Protein AF-A7SH98-F1 (afdb_monomer_lite)

InterPro domains:
  IPR011049 Serralysin-like metalloprotease, C-terminal [SSF51120] (2-128)

pLDDT: mean 95.2, std 7.75, range [39.91, 98.88]

Secondary structure (DSSP, 8-state):
-PPEEEEEEESSEEEEEEE-SEEEEEEE-SEEEEEEE-SSEEEEEESSEEEEEEE-SSEEEEEESSEEEEEEE-SEEEEEEE-SEEEEEEE-SEEEEEEE-SEEEEEEE-SEEEEEEESSEEEEEEE-SEEEEEEE--

Sequence (138 aa):
EGDSDDIVVEGDSVDIVVVGDSVDIVVVGDSVDILVEGDPVDIVVKGDSVDILVEGDPVDILVEEDSVDIVVEGDSVDIVVEGDSVDIVVEGDSVDIVVEGDSVDIVVEGDSVDIVVEGDSADIVVEGDSVDIVVDGA

Rad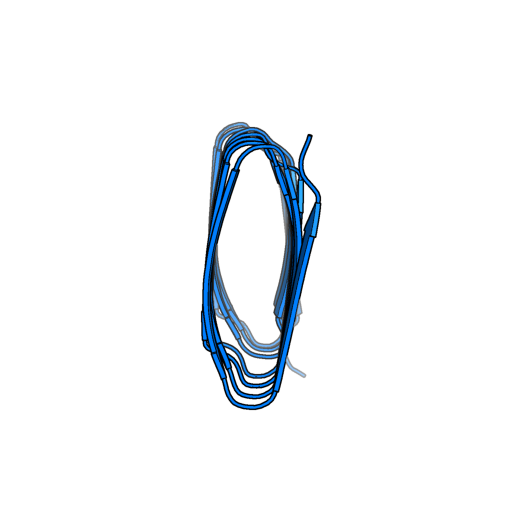ius of gyration: 14.4 Å; chains: 1; bounding box: 31×34×37 Å

Foldseek 3Di:
DWDEAAEEDEEQAEEEEDEGAHYAYEYEHQYYEYHYEYEEYEYEYHHAEYDEEYEYPPYEYEEEYAYEHYEYEYAHYEEEYEYAYEEYEYEYAAYEEEYEYAHEEYEYEYAAYEYEYEYADYDYHYHYNHYHYHYHHD

Structure (mmCIF, N/CA/C/O backbone):
data_AF-A7SH98-F1
#
_entry.id   AF-A7SH98-F1
#
loop_
_atom_site.group_PDB
_atom_site.id
_atom_site.type_symbol
_atom_site.label_atom_id
_atom_site.label_alt_id
_atom_site.label_comp_id
_atom_site.label_asym_id
_atom_site.label_entity_id
_atom_site.label_seq_id
_atom_site.pdbx_PDB_ins_code
_atom_site.Cartn_x
_atom_site.Cartn_y
_atom_site.Cartn_z
_atom_site.occupancy
_atom_site.B_iso_or_equiv
_atom_site.auth_seq_id
_atom_site.auth_comp_id
_atom_site.auth_asym_id
_atom_site.auth_atom_id
_atom_site.pdbx_PDB_model_num
ATOM 1 N N . GLU A 1 1 ? 17.802 -14.306 -15.215 1.00 39.91 1 GLU A N 1
ATOM 2 C CA . GLU A 1 1 ? 18.381 -12.958 -15.135 1.00 39.91 1 GLU A CA 1
ATOM 3 C C . GLU A 1 1 ? 17.203 -12.077 -15.441 1.00 39.91 1 GLU A C 1
ATOM 5 O O . GLU A 1 1 ? 16.894 -11.909 -16.611 1.00 39.91 1 GLU A O 1
ATOM 10 N N . GLY A 1 2 ? 16.410 -11.816 -14.403 1.00 55.53 2 GLY A N 1
ATOM 11 C CA . GLY A 1 2 ? 15.443 -10.733 -14.471 1.00 55.53 2 GLY A CA 1
ATOM 12 C C . GLY A 1 2 ? 16.258 -9.479 -14.222 1.00 55.53 2 GLY A C 1
ATOM 13 O O . GLY A 1 2 ? 17.099 -9.486 -13.316 1.00 55.53 2 GLY A O 1
ATOM 14 N N . ASP A 1 3 ? 16.154 -8.516 -15.125 1.00 69.19 3 ASP A N 1
ATOM 15 C CA . ASP A 1 3 ? 16.772 -7.213 -14.921 1.00 69.19 3 ASP A CA 1
ATOM 16 C C . ASP A 1 3 ? 16.001 -6.529 -13.779 1.00 69.19 3 ASP A C 1
ATOM 18 O O . ASP A 1 3 ? 14.773 -6.603 -13.748 1.00 69.19 3 ASP A O 1
ATOM 22 N N . SER A 1 4 ? 16.723 -5.945 -12.819 1.00 81.00 4 SER A N 1
ATOM 23 C CA . SER A 1 4 ? 16.126 -5.083 -11.802 1.00 81.00 4 SER A CA 1
ATOM 24 C C . SER A 1 4 ? 16.052 -3.657 -12.331 1.00 81.00 4 SER A C 1
ATOM 26 O O . SER A 1 4 ? 17.034 -3.147 -12.888 1.00 81.00 4 SER A O 1
ATOM 28 N N . ASP A 1 5 ? 14.885 -3.036 -12.200 1.00 89.88 5 ASP A N 1
ATOM 29 C CA . ASP A 1 5 ? 14.665 -1.643 -12.563 1.00 89.88 5 ASP A CA 1
ATOM 30 C C . ASP A 1 5 ? 14.853 -0.761 -11.323 1.00 89.88 5 ASP A C 1
ATOM 32 O O . ASP A 1 5 ? 13.943 -0.607 -10.516 1.00 89.88 5 ASP A O 1
ATOM 36 N N . ASP A 1 6 ? 16.042 -0.160 -11.200 1.00 95.06 6 ASP A N 1
ATOM 37 C CA . ASP A 1 6 ? 16.360 0.790 -10.128 1.00 95.06 6 ASP A CA 1
ATOM 38 C C . ASP A 1 6 ? 16.065 2.230 -10.602 1.00 95.06 6 ASP A C 1
ATOM 40 O O . ASP A 1 6 ? 16.735 2.759 -11.506 1.00 95.06 6 ASP A O 1
ATOM 44 N N . ILE A 1 7 ? 15.097 2.907 -9.982 1.00 95.81 7 ILE A N 1
ATOM 45 C CA . ILE A 1 7 ? 14.652 4.254 -10.362 1.00 95.81 7 ILE A CA 1
ATOM 46 C C . ILE A 1 7 ? 14.841 5.222 -9.196 1.00 95.81 7 ILE A C 1
ATOM 48 O O . ILE A 1 7 ? 14.315 5.024 -8.110 1.00 95.81 7 ILE A O 1
ATOM 52 N N . VAL A 1 8 ? 15.562 6.321 -9.440 1.00 96.75 8 VAL A N 1
ATOM 53 C CA . VAL A 1 8 ? 15.725 7.413 -8.468 1.00 96.75 8 VAL A CA 1
ATOM 54 C C . VAL A 1 8 ? 15.380 8.740 -9.130 1.00 96.75 8 VAL A C 1
ATOM 56 O O . VAL A 1 8 ? 16.030 9.128 -10.110 1.00 96.75 8 VAL A O 1
ATOM 59 N N . VAL A 1 9 ? 14.374 9.442 -8.605 1.00 96.44 9 VAL A N 1
ATOM 60 C CA . VAL A 1 9 ? 13.869 10.703 -9.171 1.00 96.44 9 VAL A CA 1
ATOM 61 C C . VAL A 1 9 ? 13.761 11.783 -8.096 1.00 96.44 9 VAL A C 1
ATOM 63 O O . VAL A 1 9 ? 13.291 11.538 -6.994 1.00 96.44 9 VAL A O 1
ATOM 66 N N . GLU A 1 10 ? 14.173 13.003 -8.444 1.00 96.19 10 GLU A N 1
ATOM 67 C CA . GLU A 1 10 ? 13.920 14.208 -7.652 1.00 96.19 10 GLU A CA 1
ATOM 68 C C . GLU A 1 10 ? 13.207 15.246 -8.531 1.00 96.19 10 GLU A C 1
ATOM 70 O O . GLU A 1 10 ? 13.694 15.568 -9.625 1.00 96.19 10 GLU A O 1
ATOM 75 N N . GLY A 1 11 ? 12.089 15.803 -8.065 1.00 92.94 11 GLY A N 1
ATOM 76 C CA . GLY A 1 11 ? 11.409 16.904 -8.749 1.00 92.94 11 GLY A CA 1
ATOM 77 C C . GLY A 1 11 ? 10.029 17.231 -8.191 1.00 92.94 11 GLY A C 1
ATOM 78 O O . GLY A 1 11 ? 9.372 16.376 -7.629 1.00 92.94 11 GLY A O 1
ATOM 79 N N . ASP A 1 12 ? 9.569 18.464 -8.401 1.00 92.69 12 ASP A N 1
ATOM 80 C CA . ASP A 1 12 ? 8.291 18.961 -7.860 1.00 92.69 12 ASP A CA 1
ATOM 81 C C . ASP A 1 12 ? 7.057 18.162 -8.341 1.00 92.69 12 ASP A C 1
ATOM 83 O O . ASP A 1 12 ? 6.013 18.171 -7.702 1.00 92.69 12 ASP A O 1
ATOM 87 N N . SER A 1 13 ? 7.131 17.516 -9.509 1.00 95.88 13 SER A N 1
ATOM 88 C CA . SER A 1 13 ? 6.053 16.670 -10.038 1.00 95.88 13 SER A CA 1
ATOM 89 C C . SER A 1 13 ? 6.649 15.484 -10.783 1.00 95.88 13 SER A C 1
ATOM 91 O O . SER A 1 13 ? 7.396 15.679 -11.752 1.00 95.88 13 SER A O 1
ATOM 93 N N . VAL A 1 14 ? 6.345 14.275 -10.321 1.00 97.25 14 VAL A N 1
ATOM 94 C CA . VAL A 1 14 ? 6.946 13.023 -10.784 1.00 97.25 14 VAL A CA 1
ATOM 95 C C . VAL A 1 14 ? 5.846 12.047 -11.181 1.00 97.25 14 VAL A C 1
ATOM 97 O O . VAL A 1 14 ? 5.009 11.713 -10.359 1.00 97.25 14 VAL A O 1
ATOM 100 N N . ASP A 1 15 ? 5.905 11.562 -12.422 1.00 97.94 15 ASP A N 1
ATOM 101 C CA . ASP A 1 15 ? 5.051 10.479 -12.917 1.00 97.94 15 ASP A CA 1
ATOM 102 C C . ASP A 1 15 ? 5.954 9.292 -13.296 1.00 97.94 15 ASP A C 1
ATOM 104 O O . ASP A 1 15 ? 6.838 9.434 -14.158 1.00 97.94 15 ASP A O 1
ATOM 108 N N . ILE A 1 16 ? 5.754 8.127 -12.679 1.00 97.00 16 ILE A N 1
ATOM 109 C CA . ILE A 1 16 ? 6.531 6.904 -12.925 1.00 97.00 16 ILE A CA 1
ATOM 110 C C . ILE A 1 16 ? 5.595 5.773 -13.345 1.00 97.00 16 ILE A C 1
ATOM 112 O O . ILE A 1 16 ? 4.596 5.496 -12.698 1.00 97.00 16 ILE A O 1
ATOM 116 N N . VAL A 1 17 ? 5.958 5.088 -14.432 1.00 97.56 17 VAL A N 1
ATOM 117 C CA . VAL A 1 17 ? 5.281 3.867 -14.881 1.00 97.56 17 VAL A CA 1
ATOM 118 C C . VAL A 1 17 ? 6.332 2.806 -15.172 1.00 97.56 17 VAL A C 1
ATOM 120 O O . VAL A 1 17 ? 7.184 3.018 -16.045 1.00 97.56 17 VAL A O 1
ATOM 123 N N . VAL A 1 18 ? 6.262 1.673 -14.475 1.00 95.88 18 VAL A N 1
ATOM 124 C CA . VAL A 1 18 ? 7.216 0.563 -14.604 1.00 95.88 18 VAL A CA 1
ATOM 125 C C . VAL A 1 18 ? 6.475 -0.744 -14.836 1.00 95.88 18 VAL A C 1
ATOM 127 O O . VAL A 1 18 ? 5.466 -1.019 -14.199 1.00 95.88 18 VAL A O 1
ATOM 130 N N . VAL A 1 19 ? 6.996 -1.546 -15.762 1.00 94.44 19 VAL A N 1
ATOM 131 C CA . VAL A 1 19 ? 6.599 -2.944 -15.946 1.00 94.44 19 VAL A CA 1
ATOM 132 C C . VAL A 1 19 ? 7.888 -3.745 -16.030 1.00 94.44 19 VAL A C 1
ATOM 134 O O . VAL A 1 19 ? 8.622 -3.603 -17.017 1.00 94.44 19 VAL A O 1
ATOM 137 N N . GLY A 1 20 ? 8.177 -4.538 -15.005 1.00 88.12 20 GLY A N 1
ATOM 138 C CA . GLY A 1 20 ? 9.476 -5.183 -14.823 1.00 88.12 20 GLY A CA 1
ATOM 139 C C . GLY A 1 20 ? 9.374 -6.508 -14.081 1.00 88.12 20 GLY A C 1
ATOM 140 O O . GLY A 1 20 ? 8.297 -6.897 -13.647 1.00 88.12 20 GLY A O 1
ATOM 141 N N . ASP A 1 21 ? 10.502 -7.217 -13.974 1.00 88.38 21 ASP A N 1
ATOM 142 C CA . ASP A 1 21 ? 10.587 -8.358 -13.060 1.00 88.38 21 ASP A CA 1
ATOM 143 C C . ASP A 1 21 ? 10.709 -7.785 -11.639 1.00 88.38 21 ASP A C 1
ATOM 145 O O . ASP A 1 21 ? 9.701 -7.644 -10.982 1.00 88.38 21 ASP A O 1
ATOM 149 N N . SER A 1 22 ? 11.877 -7.316 -11.193 1.00 93.75 22 SER A N 1
ATOM 150 C CA . SER A 1 22 ? 12.017 -6.659 -9.877 1.00 93.75 22 SER A CA 1
ATOM 151 C C . SER A 1 22 ? 12.133 -5.136 -10.005 1.00 93.75 22 SER A C 1
ATOM 153 O O . SER A 1 22 ? 12.946 -4.678 -10.816 1.00 93.75 22 SER A O 1
ATOM 155 N N . VAL A 1 23 ? 11.405 -4.365 -9.195 1.00 96.50 23 VAL A N 1
ATOM 156 C CA . VAL A 1 23 ? 11.336 -2.894 -9.279 1.00 96.50 23 VAL A CA 1
ATOM 157 C C . VAL A 1 23 ? 11.690 -2.245 -7.938 1.00 96.50 23 VAL A C 1
ATOM 159 O O . VAL A 1 23 ? 11.024 -2.512 -6.947 1.00 96.50 23 VAL A O 1
ATOM 162 N N . ASP A 1 24 ? 12.679 -1.345 -7.943 1.00 97.62 24 ASP A N 1
ATOM 163 C CA . ASP A 1 24 ? 13.081 -0.538 -6.782 1.00 97.62 24 ASP A CA 1
ATOM 164 C C . ASP A 1 24 ? 12.950 0.961 -7.132 1.00 97.62 24 ASP A C 1
ATOM 166 O O . ASP A 1 24 ? 13.667 1.476 -8.001 1.00 97.62 24 ASP A O 1
ATOM 170 N N . ILE A 1 25 ? 12.052 1.696 -6.469 1.00 97.88 25 ILE A N 1
ATOM 171 C CA . ILE A 1 25 ? 11.766 3.115 -6.746 1.00 97.88 25 ILE A CA 1
ATOM 172 C C . ILE A 1 25 ? 12.050 3.981 -5.517 1.00 97.88 25 ILE A C 1
ATOM 174 O O . ILE A 1 25 ? 11.536 3.744 -4.432 1.00 97.88 25 ILE A O 1
ATOM 178 N N . VAL A 1 26 ? 12.805 5.065 -5.713 1.00 98.31 26 VAL A N 1
ATOM 179 C CA . VAL A 1 26 ? 12.993 6.125 -4.713 1.00 98.31 26 VAL A CA 1
ATOM 180 C C . VAL A 1 26 ? 12.655 7.483 -5.321 1.00 98.31 26 VAL A C 1
ATOM 182 O O . VAL A 1 26 ? 13.294 7.917 -6.287 1.00 98.31 26 VAL A O 1
ATOM 185 N N . VAL A 1 27 ? 11.688 8.191 -4.738 1.00 97.75 27 VAL A N 1
ATOM 186 C CA . VAL A 1 27 ? 11.239 9.505 -5.219 1.00 97.75 27 VAL A CA 1
ATOM 187 C C . VAL A 1 27 ? 11.290 10.554 -4.117 1.00 97.75 27 VAL A C 1
ATOM 189 O O . VAL A 1 27 ? 10.884 10.312 -2.986 1.00 97.75 27 VAL A O 1
ATOM 192 N N . VAL A 1 28 ? 11.766 11.750 -4.469 1.00 96.94 28 VAL A N 1
ATOM 193 C CA . VAL A 1 28 ? 11.590 12.960 -3.658 1.00 96.94 28 VAL A CA 1
ATOM 194 C C . VAL A 1 28 ? 10.891 14.029 -4.497 1.00 96.94 28 VAL A C 1
ATOM 196 O O . VAL A 1 28 ? 11.467 14.508 -5.480 1.00 96.94 28 VAL A O 1
ATOM 199 N N . GLY A 1 29 ? 9.677 14.428 -4.124 1.00 93.25 29 GLY A N 1
ATOM 200 C CA . GLY A 1 29 ? 8.892 15.389 -4.895 1.00 93.25 29 GLY A CA 1
ATOM 201 C C . GLY A 1 29 ? 7.559 15.772 -4.268 1.00 93.25 29 GLY A C 1
ATOM 202 O O . GLY A 1 29 ? 6.949 14.964 -3.596 1.00 93.25 29 GLY A O 1
ATOM 203 N N . ASP A 1 30 ? 7.086 16.991 -4.528 1.00 92.56 30 ASP A N 1
ATOM 204 C CA . ASP A 1 30 ? 5.856 17.520 -3.914 1.00 92.56 30 ASP A CA 1
ATOM 205 C C . ASP A 1 30 ? 4.577 16.813 -4.416 1.00 92.56 30 ASP A C 1
ATOM 207 O O . ASP A 1 30 ? 3.539 16.839 -3.764 1.00 92.56 30 ASP A O 1
ATOM 211 N N . SER A 1 31 ? 4.594 16.239 -5.621 1.00 96.12 31 SER A N 1
ATOM 212 C CA . SER A 1 31 ? 3.455 15.507 -6.189 1.00 96.12 31 SER A CA 1
ATOM 213 C C . SER A 1 31 ? 3.947 14.308 -6.987 1.00 96.12 31 SER A C 1
ATOM 215 O O . SER A 1 31 ? 4.640 14.488 -7.995 1.00 96.12 31 SER A O 1
ATOM 217 N N . VAL A 1 32 ? 3.600 13.104 -6.548 1.00 98.12 32 VAL A N 1
ATOM 218 C CA . VAL A 1 32 ? 4.123 11.851 -7.099 1.00 98.12 32 VAL A CA 1
ATOM 219 C C . VAL A 1 32 ? 2.976 10.916 -7.478 1.00 98.12 32 VAL A C 1
ATOM 221 O O . VAL A 1 32 ? 2.087 10.673 -6.671 1.00 98.12 32 VAL A O 1
ATOM 224 N N . ASP A 1 33 ? 3.021 10.395 -8.701 1.00 98.44 33 ASP A N 1
ATOM 225 C CA . ASP A 1 33 ? 2.131 9.353 -9.229 1.00 98.44 33 ASP A CA 1
ATOM 226 C C . ASP A 1 33 ? 3.007 8.172 -9.683 1.00 98.44 33 ASP A C 1
ATOM 228 O O . ASP A 1 33 ? 3.913 8.338 -10.516 1.00 98.44 33 ASP A O 1
ATOM 232 N N . ILE A 1 34 ? 2.806 6.997 -9.082 1.00 98.38 34 ILE A N 1
ATOM 233 C CA . ILE A 1 34 ? 3.573 5.779 -9.361 1.00 98.38 34 ILE A CA 1
ATOM 234 C C . ILE A 1 34 ? 2.622 4.641 -9.729 1.00 98.38 34 ILE A C 1
ATOM 236 O O . ILE A 1 34 ? 1.767 4.247 -8.944 1.00 98.38 34 ILE A O 1
ATOM 240 N N . LEU A 1 35 ? 2.859 4.040 -10.896 1.00 98.56 35 LEU A N 1
ATOM 241 C CA . LEU A 1 35 ? 2.192 2.820 -11.341 1.00 98.56 35 LEU A CA 1
ATOM 242 C C . LEU A 1 35 ? 3.219 1.724 -11.641 1.00 98.56 35 LEU A C 1
ATOM 244 O O . LEU A 1 35 ? 4.082 1.898 -12.511 1.00 98.56 35 LEU A O 1
ATOM 248 N N . VAL A 1 36 ? 3.116 0.589 -10.950 1.00 97.94 36 VAL A N 1
ATOM 249 C CA . VAL A 1 36 ? 4.065 -0.527 -11.074 1.00 97.94 36 VAL A CA 1
ATOM 250 C C . VAL A 1 36 ? 3.342 -1.853 -11.285 1.00 97.94 36 VAL A C 1
AT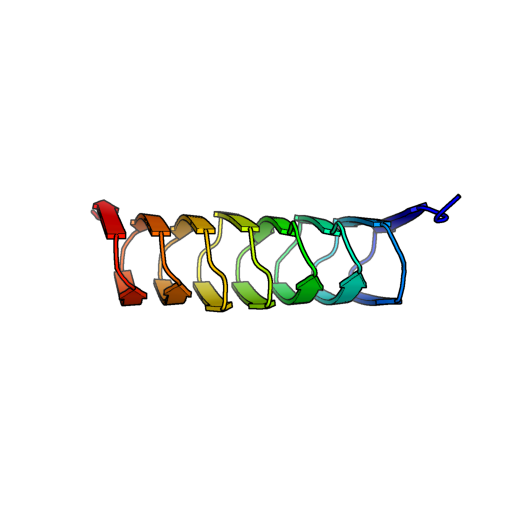OM 252 O O . VAL A 1 36 ? 2.442 -2.204 -10.533 1.00 97.94 36 VAL A O 1
ATOM 255 N N . GLU A 1 37 ? 3.792 -2.608 -12.287 1.00 97.06 37 GLU A N 1
ATOM 256 C CA . GLU A 1 37 ? 3.529 -4.045 -12.434 1.00 97.06 37 GLU A CA 1
ATOM 257 C C . GLU A 1 37 ? 4.883 -4.773 -12.331 1.00 97.06 37 GLU A C 1
ATOM 259 O O . GLU A 1 37 ? 5.743 -4.607 -13.207 1.00 97.06 37 GLU A O 1
ATOM 264 N N . GLY A 1 38 ? 5.112 -5.530 -11.254 1.00 91.88 38 GLY A N 1
ATOM 265 C CA . GLY A 1 38 ? 6.393 -6.205 -11.007 1.00 91.88 38 GLY A CA 1
ATOM 266 C C . GLY A 1 38 ? 6.386 -7.158 -9.809 1.00 91.88 38 GLY A C 1
ATOM 267 O O . GLY A 1 38 ? 5.487 -7.135 -8.992 1.00 91.88 38 GLY A O 1
ATOM 268 N N . ASP A 1 39 ? 7.380 -8.027 -9.709 1.00 92.19 39 ASP A N 1
ATOM 269 C CA . ASP A 1 39 ? 7.572 -9.045 -8.668 1.00 92.19 39 ASP A CA 1
ATOM 270 C C . ASP A 1 39 ? 9.089 -9.270 -8.448 1.00 92.19 39 ASP A C 1
ATOM 272 O O . ASP A 1 39 ? 9.760 -9.899 -9.289 1.00 92.19 39 ASP A O 1
ATOM 276 N N . PRO A 1 40 ? 9.675 -8.790 -7.327 1.00 95.19 40 PRO A N 1
ATOM 277 C CA . PRO A 1 40 ? 9.104 -7.955 -6.248 1.00 95.19 40 PRO A CA 1
ATOM 278 C C . PRO A 1 40 ? 9.063 -6.441 -6.551 1.00 95.19 40 PRO A C 1
ATOM 280 O O . PRO A 1 40 ? 9.715 -5.980 -7.493 1.00 95.19 40 PRO A O 1
ATOM 283 N N . VAL A 1 41 ? 8.385 -5.669 -5.688 1.00 97.94 41 VAL A N 1
ATOM 284 C CA . VAL A 1 41 ? 8.321 -4.192 -5.726 1.00 97.94 41 VAL A CA 1
ATOM 285 C C . VAL A 1 41 ? 8.714 -3.565 -4.376 1.00 97.94 41 VAL A C 1
ATOM 287 O O . VAL A 1 41 ? 8.166 -3.945 -3.345 1.00 97.94 41 VAL A O 1
ATOM 290 N N . ASP A 1 42 ? 9.621 -2.582 -4.395 1.00 98.31 42 ASP A N 1
ATOM 291 C CA . ASP A 1 42 ? 10.010 -1.725 -3.256 1.00 98.31 42 ASP A CA 1
ATOM 292 C C . ASP A 1 42 ? 9.876 -0.243 -3.664 1.00 98.31 42 ASP A C 1
ATOM 294 O O . ASP A 1 42 ? 10.439 0.190 -4.680 1.00 98.31 42 ASP A O 1
ATOM 298 N N . ILE A 1 43 ? 9.090 0.537 -2.915 1.00 98.50 43 ILE A N 1
ATOM 299 C CA . ILE A 1 43 ? 8.818 1.953 -3.193 1.00 98.50 43 ILE A CA 1
ATOM 300 C C . ILE A 1 43 ? 9.065 2.804 -1.945 1.00 98.50 43 ILE A C 1
ATOM 302 O O . ILE A 1 43 ? 8.438 2.617 -0.907 1.00 98.50 43 ILE A O 1
ATOM 306 N N . VAL A 1 44 ? 9.894 3.840 -2.092 1.00 98.62 44 VAL A N 1
ATOM 307 C CA . VAL A 1 44 ? 10.123 4.868 -1.068 1.00 98.62 44 VAL A CA 1
ATOM 308 C C . VAL A 1 44 ? 9.827 6.260 -1.629 1.00 98.62 44 VAL A C 1
ATOM 310 O O . VAL A 1 44 ? 10.463 6.683 -2.602 1.00 98.62 44 VAL A O 1
ATOM 313 N N . VAL A 1 45 ? 8.917 7.010 -0.997 1.00 98.00 45 VAL A N 1
ATOM 314 C CA . VAL A 1 45 ? 8.508 8.359 -1.446 1.00 98.00 45 VAL A CA 1
ATOM 315 C C . VAL A 1 45 ? 8.572 9.398 -0.316 1.00 98.00 45 VAL A C 1
ATOM 317 O O . VAL A 1 45 ? 8.283 9.087 0.840 1.00 98.00 45 VAL A O 1
ATOM 320 N N . LYS A 1 46 ? 9.013 10.623 -0.654 1.00 96.12 46 LYS A N 1
ATOM 321 C CA . LYS A 1 46 ? 9.070 11.793 0.248 1.00 96.12 46 LYS A CA 1
ATOM 322 C C . LYS A 1 46 ? 8.657 13.120 -0.433 1.00 96.12 46 LYS A C 1
ATOM 324 O O . LYS A 1 46 ? 9.217 13.444 -1.485 1.00 96.12 46 LYS A O 1
ATOM 329 N N . GLY A 1 47 ? 7.839 13.958 0.223 1.00 89.12 47 GLY A N 1
ATOM 330 C CA . GLY A 1 47 ? 7.107 15.031 -0.470 1.00 89.12 47 GLY A CA 1
ATOM 331 C C . GLY A 1 47 ? 5.895 15.627 0.276 1.00 89.12 47 GLY A C 1
ATOM 332 O O . GLY A 1 47 ? 5.873 15.634 1.508 1.00 89.12 47 GLY A O 1
ATOM 333 N N . ASP A 1 48 ? 4.900 16.100 -0.498 1.00 90.31 48 ASP A N 1
ATOM 334 C CA . ASP A 1 48 ? 3.602 16.589 0.004 1.00 90.31 48 ASP A CA 1
ATOM 335 C C . ASP A 1 48 ? 2.362 15.741 -0.417 1.00 90.31 48 ASP A C 1
ATOM 337 O O . ASP A 1 48 ? 1.322 15.807 0.244 1.00 90.31 48 ASP A O 1
ATOM 341 N N . SER A 1 49 ? 2.366 15.031 -1.554 1.00 95.75 49 SER A N 1
ATOM 342 C CA . SER A 1 49 ? 1.178 14.331 -2.090 1.00 95.75 49 SER A CA 1
ATOM 343 C C . SER A 1 49 ? 1.535 13.145 -2.989 1.00 95.75 49 SER A C 1
ATOM 345 O O . SER A 1 49 ? 2.245 13.321 -3.983 1.00 95.75 49 SER A O 1
ATOM 347 N N . VAL A 1 50 ? 0.982 11.965 -2.695 1.00 97.94 50 VAL A N 1
ATOM 348 C CA . VAL A 1 50 ? 1.350 10.696 -3.344 1.00 97.94 50 VAL A CA 1
ATOM 349 C C . VAL A 1 50 ? 0.127 9.864 -3.728 1.00 97.94 50 VAL A C 1
ATOM 351 O O . VAL A 1 50 ? -0.798 9.719 -2.933 1.00 97.94 50 VAL A O 1
ATOM 354 N N . ASP A 1 51 ? 0.168 9.306 -4.938 1.00 98.56 51 ASP A N 1
ATOM 355 C CA . ASP A 1 51 ? -0.740 8.280 -5.462 1.00 98.56 51 ASP A CA 1
ATOM 356 C C . ASP A 1 51 ? 0.113 7.091 -5.948 1.00 98.56 51 ASP A C 1
ATOM 358 O O . ASP A 1 51 ? 1.010 7.263 -6.785 1.00 98.56 51 ASP A O 1
ATOM 362 N N . ILE A 1 52 ? -0.095 5.907 -5.368 1.00 98.62 52 ILE A N 1
ATOM 363 C CA . ILE A 1 52 ? 0.641 4.680 -5.696 1.00 98.62 52 ILE A CA 1
ATOM 364 C C . ILE A 1 52 ? -0.344 3.566 -6.054 1.00 98.62 52 ILE A C 1
ATOM 366 O O . ILE A 1 52 ? -1.173 3.170 -5.238 1.00 98.62 52 ILE A O 1
ATOM 370 N N . LEU A 1 53 ? -0.167 2.978 -7.238 1.00 98.75 53 LEU A N 1
ATOM 371 C CA . LEU A 1 53 ? -0.830 1.747 -7.661 1.00 98.75 53 LEU A CA 1
ATOM 372 C C . LEU A 1 53 ? 0.206 0.659 -7.966 1.00 98.75 53 LEU A C 1
ATOM 374 O O . LEU A 1 53 ? 1.040 0.825 -8.864 1.00 98.75 53 LEU A O 1
ATOM 378 N N . VAL A 1 54 ? 0.120 -0.473 -7.266 1.00 98.44 54 VAL A N 1
ATOM 379 C CA . VAL A 1 54 ? 1.038 -1.608 -7.443 1.00 98.44 54 VAL A CA 1
ATOM 380 C C . VAL A 1 54 ? 0.277 -2.912 -7.658 1.00 98.44 54 VAL A C 1
ATOM 382 O O . VAL A 1 54 ? -0.566 -3.288 -6.851 1.00 98.44 54 VAL A O 1
ATOM 385 N N . GLU A 1 55 ? 0.637 -3.632 -8.718 1.00 98.06 55 GLU A N 1
ATOM 386 C CA . GLU A 1 55 ? 0.341 -5.057 -8.888 1.00 98.06 55 GLU A CA 1
ATOM 387 C C . GLU A 1 55 ? 1.667 -5.827 -8.779 1.00 98.06 55 GLU A C 1
ATOM 389 O O . GLU A 1 55 ? 2.552 -5.673 -9.631 1.00 98.06 55 GLU A O 1
ATOM 394 N N . GLY A 1 56 ? 1.833 -6.631 -7.727 1.00 93.88 56 GLY A N 1
ATOM 395 C CA . GLY A 1 56 ? 3.095 -7.322 -7.484 1.00 93.88 56 GLY A CA 1
ATOM 396 C C . GLY A 1 56 ? 3.128 -8.203 -6.249 1.00 93.88 56 GLY A C 1
ATOM 397 O O . GLY A 1 56 ? 2.259 -8.119 -5.401 1.00 93.88 56 GLY A O 1
ATOM 398 N N . ASP A 1 57 ? 4.136 -9.060 -6.127 1.00 92.00 57 ASP A N 1
ATOM 399 C CA . ASP A 1 57 ? 4.331 -9.874 -4.923 1.00 92.00 57 ASP A CA 1
ATOM 400 C C . ASP A 1 57 ? 5.808 -10.248 -4.754 1.00 92.00 57 ASP A C 1
ATOM 402 O O . ASP A 1 57 ? 6.385 -10.801 -5.681 1.00 92.00 57 ASP A O 1
ATOM 406 N N . PRO A 1 58 ? 6.445 -10.016 -3.596 1.00 96.56 58 PRO A N 1
ATOM 407 C CA . PRO A 1 58 ? 6.004 -9.162 -2.491 1.00 96.56 58 PRO A CA 1
ATOM 408 C C . PRO A 1 58 ? 6.061 -7.663 -2.834 1.00 96.56 58 PRO A C 1
ATOM 410 O O . PRO A 1 58 ? 6.786 -7.258 -3.750 1.00 96.56 58 PRO A O 1
ATOM 413 N N . VAL A 1 59 ? 5.347 -6.854 -2.044 1.00 98.44 59 VAL A N 1
ATOM 414 C CA . VAL A 1 59 ? 5.312 -5.383 -2.123 1.00 98.44 59 VAL A CA 1
ATOM 415 C C . VAL A 1 59 ? 5.705 -4.760 -0.778 1.00 98.44 59 VAL A C 1
ATOM 417 O O . VAL A 1 59 ? 5.146 -5.130 0.254 1.00 98.44 59 VAL A O 1
ATOM 420 N N . ASP A 1 60 ? 6.644 -3.811 -0.802 1.00 98.69 60 ASP A N 1
ATOM 421 C CA . ASP A 1 60 ? 7.059 -2.973 0.337 1.00 98.69 60 ASP A CA 1
ATOM 422 C C . ASP A 1 60 ? 6.927 -1.490 -0.059 1.00 98.69 60 ASP A C 1
ATOM 424 O O . ASP A 1 60 ? 7.440 -1.072 -1.104 1.00 98.69 60 ASP A O 1
ATOM 428 N N . ILE A 1 61 ? 6.183 -0.707 0.725 1.00 98.62 61 ILE A N 1
ATOM 429 C CA . ILE A 1 61 ? 5.929 0.713 0.460 1.00 98.62 61 ILE A CA 1
ATOM 430 C C . ILE A 1 61 ? 6.190 1.537 1.722 1.00 98.62 61 ILE A C 1
ATOM 432 O O . ILE A 1 61 ? 5.549 1.341 2.754 1.00 98.62 61 ILE A O 1
ATOM 436 N N . LEU A 1 62 ? 7.054 2.548 1.602 1.00 98.69 62 LEU A N 1
ATOM 437 C CA . LEU A 1 62 ? 7.301 3.557 2.631 1.00 98.69 62 LEU A CA 1
ATOM 438 C C . LEU A 1 62 ? 7.026 4.964 2.093 1.00 98.69 62 LEU A C 1
ATOM 440 O O . LEU A 1 62 ? 7.650 5.404 1.123 1.00 98.69 62 LEU A O 1
ATOM 444 N N . VAL A 1 63 ? 6.141 5.702 2.766 1.00 97.88 63 VAL A N 1
ATOM 445 C CA . VAL A 1 63 ? 5.724 7.052 2.355 1.00 97.88 63 VAL A CA 1
ATOM 446 C C . VAL A 1 63 ? 5.752 8.029 3.541 1.00 97.88 63 VAL A C 1
ATOM 448 O O . VAL A 1 63 ? 5.196 7.739 4.595 1.00 97.88 63 VAL A O 1
ATOM 451 N N . GLU A 1 64 ? 6.394 9.192 3.376 1.00 96.25 64 GLU A N 1
ATOM 452 C CA . GLU A 1 64 ? 6.436 10.292 4.366 1.00 96.25 64 GLU A CA 1
ATOM 453 C C . GLU A 1 64 ? 5.884 11.605 3.747 1.00 96.25 64 GLU A C 1
ATOM 455 O O . GLU A 1 64 ? 6.655 12.359 3.138 1.00 96.25 64 GLU A O 1
ATOM 460 N N . GLU A 1 65 ? 4.574 11.882 3.867 1.00 88.81 65 GLU A N 1
ATOM 461 C CA . GLU A 1 65 ? 3.844 12.904 3.074 1.00 88.81 65 GLU A CA 1
ATOM 462 C C . GLU A 1 65 ? 2.565 13.431 3.742 1.00 88.81 65 GLU A C 1
ATOM 464 O O . GLU A 1 65 ? 1.901 12.699 4.455 1.00 88.81 65 GLU A O 1
ATOM 469 N N . ASP A 1 66 ? 2.090 14.633 3.397 1.00 88.50 66 ASP A N 1
ATOM 470 C CA . ASP A 1 66 ? 0.824 15.155 3.945 1.00 88.50 66 ASP A CA 1
ATOM 471 C C . ASP A 1 66 ? -0.433 14.400 3.440 1.00 88.50 66 ASP A C 1
ATOM 473 O O . ASP A 1 66 ? -1.438 14.309 4.150 1.00 88.50 66 ASP A O 1
ATOM 477 N N . SER A 1 67 ? -0.451 13.913 2.194 1.00 96.38 67 SER A N 1
ATOM 478 C CA . SER A 1 67 ? -1.621 13.242 1.595 1.00 96.38 67 SER A CA 1
ATOM 479 C C . SER A 1 67 ? -1.226 12.028 0.761 1.00 96.38 67 SER A C 1
ATOM 481 O O . SER A 1 67 ? -0.478 12.169 -0.203 1.00 96.38 67 SER A O 1
ATOM 483 N N . VAL A 1 68 ? -1.758 10.856 1.105 1.00 98.19 68 VAL A N 1
ATOM 484 C CA . VAL A 1 68 ? -1.344 9.564 0.538 1.00 98.19 68 VAL A CA 1
ATOM 485 C C . VAL A 1 68 ? -2.561 8.742 0.118 1.00 98.19 68 VAL A C 1
ATOM 487 O O . VAL A 1 68 ? -3.484 8.566 0.910 1.00 98.19 68 VAL A O 1
ATOM 490 N N . ASP A 1 69 ? -2.536 8.235 -1.112 1.00 98.69 69 ASP A N 1
ATOM 491 C CA . ASP A 1 69 ? -3.457 7.229 -1.654 1.00 98.69 69 ASP A CA 1
ATOM 492 C C . ASP A 1 69 ? -2.620 6.036 -2.149 1.00 98.69 69 ASP A C 1
ATOM 494 O O . ASP A 1 69 ? -1.703 6.210 -2.960 1.00 98.69 69 ASP A O 1
ATOM 498 N N . ILE A 1 70 ? -2.860 4.844 -1.600 1.00 98.75 70 ILE A N 1
ATOM 499 C CA . ILE A 1 70 ? -2.137 3.617 -1.949 1.00 98.75 70 ILE A CA 1
ATOM 500 C C . ILE A 1 70 ? -3.136 2.512 -2.277 1.00 98.75 70 ILE A C 1
ATOM 502 O O . ILE A 1 70 ? -3.981 2.150 -1.458 1.00 98.75 70 ILE A O 1
ATOM 506 N N . VAL A 1 71 ? -2.963 1.890 -3.441 1.00 98.81 71 VAL A N 1
ATOM 507 C CA . VAL A 1 71 ? -3.699 0.697 -3.857 1.00 98.81 71 VAL A CA 1
ATOM 508 C C . VAL A 1 71 ? -2.717 -0.411 -4.232 1.00 98.81 71 VAL A C 1
ATOM 510 O O . VAL A 1 71 ? -1.872 -0.228 -5.110 1.00 98.81 71 VAL A O 1
ATOM 513 N N . VAL A 1 72 ? -2.837 -1.575 -3.588 1.00 98.62 72 VAL A N 1
ATOM 514 C CA . VAL A 1 72 ? -1.938 -2.722 -3.804 1.00 98.62 72 VAL A CA 1
ATOM 515 C C . VAL A 1 72 ? -2.718 -4.020 -4.016 1.00 98.62 72 VAL A C 1
ATOM 517 O O . VAL A 1 72 ? -3.611 -4.346 -3.237 1.00 98.62 72 VAL A O 1
ATOM 520 N N . GLU A 1 73 ? -2.332 -4.788 -5.036 1.00 98.38 73 GLU A N 1
ATOM 521 C CA . GLU A 1 73 ? -2.707 -6.197 -5.225 1.00 98.38 73 GLU A CA 1
ATOM 522 C C . GLU A 1 73 ? -1.438 -7.067 -5.152 1.00 98.38 73 GLU A C 1
ATOM 524 O O . GLU A 1 73 ? -0.541 -6.906 -5.985 1.00 98.38 73 GLU A O 1
ATOM 529 N N . GLY A 1 74 ? -1.350 -7.971 -4.165 1.00 95.06 74 GLY A N 1
ATOM 530 C CA . GLY A 1 74 ? -0.165 -8.813 -3.943 1.00 95.06 74 GLY A CA 1
ATOM 531 C C . GLY A 1 74 ? -0.269 -9.808 -2.785 1.00 95.06 74 GLY A C 1
ATOM 532 O O . GLY A 1 74 ? -0.894 -9.502 -1.779 1.00 95.06 74 GLY A O 1
ATOM 533 N N . ASP A 1 75 ? 0.362 -10.991 -2.866 1.00 94.19 75 ASP A N 1
ATOM 534 C CA . ASP A 1 75 ? 0.220 -12.016 -1.810 1.00 94.19 75 ASP A CA 1
ATOM 535 C C . ASP A 1 75 ? 0.833 -11.563 -0.465 1.00 94.19 75 ASP A C 1
ATOM 537 O O . ASP A 1 75 ? 0.288 -11.878 0.595 1.00 94.19 75 ASP A O 1
ATOM 541 N N . SER A 1 76 ? 1.968 -10.853 -0.476 1.00 97.69 76 SER A N 1
ATOM 542 C CA . SER A 1 76 ? 2.609 -10.296 0.729 1.00 97.69 76 SER A CA 1
ATOM 543 C C . SER A 1 76 ? 2.841 -8.789 0.602 1.00 97.69 76 SER A C 1
ATOM 545 O O . SER A 1 76 ? 3.628 -8.365 -0.245 1.00 97.69 76 SER A O 1
ATOM 547 N N . VAL A 1 77 ? 2.206 -7.999 1.471 1.00 98.69 77 VAL A N 1
ATOM 548 C CA . VAL A 1 77 ? 2.215 -6.527 1.427 1.00 98.69 77 VAL A CA 1
ATOM 549 C C . VAL A 1 77 ? 2.625 -5.943 2.782 1.00 98.69 77 VAL A C 1
ATOM 551 O O . VAL A 1 77 ? 2.034 -6.290 3.805 1.00 98.69 77 VAL A O 1
ATOM 554 N N . ASP A 1 78 ? 3.616 -5.051 2.775 1.00 98.81 78 ASP A N 1
ATOM 555 C CA . ASP A 1 78 ? 4.049 -4.233 3.918 1.00 98.81 78 ASP A CA 1
ATOM 556 C C . ASP A 1 78 ? 3.944 -2.748 3.530 1.00 98.81 78 ASP A C 1
ATOM 558 O O . ASP A 1 78 ? 4.496 -2.328 2.508 1.00 98.81 78 ASP A O 1
ATOM 562 N N . ILE A 1 79 ? 3.175 -1.965 4.290 1.00 98.81 79 ILE A N 1
ATOM 563 C CA . ILE A 1 79 ? 2.954 -0.537 4.036 1.00 98.81 79 ILE A CA 1
ATOM 564 C C . ILE A 1 79 ? 3.214 0.259 5.312 1.00 98.81 79 ILE A C 1
ATOM 566 O O . ILE A 1 79 ? 2.550 0.065 6.332 1.00 98.81 79 ILE A O 1
ATOM 570 N N . VAL A 1 80 ? 4.110 1.242 5.221 1.00 98.81 80 VAL A N 1
ATOM 571 C CA . VAL A 1 80 ? 4.380 2.215 6.283 1.00 98.81 80 VAL A CA 1
ATOM 572 C C . VAL A 1 80 ? 4.144 3.631 5.767 1.00 98.81 80 VAL A C 1
ATOM 574 O O . VAL A 1 80 ? 4.803 4.076 4.826 1.00 98.81 80 VAL A O 1
ATOM 577 N N . VAL A 1 81 ? 3.234 4.363 6.410 1.00 98.50 81 VAL A N 1
ATOM 578 C CA . VAL A 1 81 ? 2.886 5.739 6.031 1.00 98.50 81 VAL A CA 1
ATOM 579 C C . VAL A 1 81 ? 2.953 6.680 7.234 1.00 98.50 81 VAL A C 1
ATOM 581 O O . VAL A 1 81 ? 2.331 6.428 8.263 1.00 98.50 81 VAL A O 1
ATOM 584 N N . GLU A 1 82 ? 3.661 7.799 7.086 1.00 97.81 82 GLU A N 1
ATOM 585 C CA . GLU A 1 82 ? 3.568 8.970 7.970 1.00 97.81 82 GLU A CA 1
ATOM 586 C C . GLU A 1 82 ? 2.904 10.107 7.178 1.00 97.81 82 GLU A C 1
ATOM 588 O O . GLU A 1 82 ? 3.497 10.593 6.212 1.00 97.81 82 GLU A O 1
ATOM 593 N N . GLY A 1 83 ? 1.684 10.515 7.553 1.00 94.12 83 GLY A N 1
ATOM 594 C CA . GLY A 1 83 ? 0.951 11.552 6.825 1.00 94.12 83 GLY A CA 1
ATOM 595 C C . GLY A 1 83 ? -0.400 11.997 7.378 1.00 94.12 83 GLY A C 1
ATOM 596 O O . GLY A 1 83 ? -1.111 11.231 8.013 1.00 94.12 83 GLY A O 1
ATOM 597 N N . ASP A 1 84 ? -0.803 13.242 7.108 1.00 94.62 84 ASP A N 1
ATOM 598 C C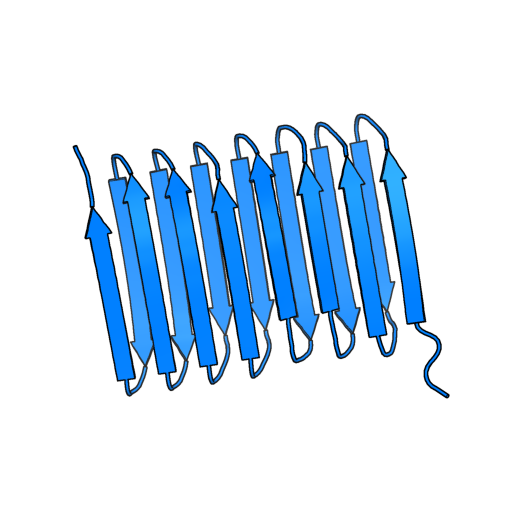A . ASP A 1 84 ? -2.026 13.832 7.682 1.00 94.62 84 ASP A CA 1
ATOM 599 C C . ASP A 1 84 ? -3.317 13.156 7.175 1.00 94.62 84 ASP A C 1
ATOM 601 O O . ASP A 1 84 ? -4.290 13.015 7.922 1.00 94.62 84 ASP A O 1
ATOM 605 N N . SER A 1 85 ? -3.380 12.795 5.891 1.00 96.94 85 SER A N 1
ATOM 606 C CA . SER A 1 85 ? -4.548 12.166 5.255 1.00 96.94 85 SER A CA 1
ATOM 607 C C . SER A 1 85 ? -4.132 10.950 4.437 1.00 96.94 85 SER A C 1
ATOM 609 O O . SER A 1 85 ? -3.444 11.104 3.431 1.00 96.94 85 SER A O 1
ATOM 611 N N . VAL A 1 86 ? -4.570 9.764 4.852 1.00 98.44 86 VAL A N 1
ATOM 612 C CA . VAL A 1 86 ? -4.121 8.482 4.294 1.00 98.44 86 VAL A CA 1
ATOM 613 C C . VAL A 1 86 ? -5.324 7.633 3.885 1.00 98.44 86 VAL A C 1
ATOM 615 O O . VAL A 1 86 ? -6.217 7.410 4.702 1.00 98.44 86 VAL A O 1
ATOM 618 N N . ASP A 1 87 ? -5.332 7.163 2.640 1.00 98.75 87 ASP A N 1
ATOM 619 C CA . ASP A 1 87 ? -6.263 6.166 2.098 1.00 98.75 87 ASP A CA 1
ATOM 620 C C . ASP A 1 87 ? -5.445 4.966 1.594 1.00 98.75 87 ASP A C 1
ATOM 622 O O . ASP A 1 87 ? -4.509 5.134 0.808 1.00 98.75 87 ASP A O 1
ATOM 626 N N . ILE A 1 88 ? -5.731 3.769 2.108 1.00 98.81 88 ILE A N 1
ATOM 627 C CA . ILE A 1 88 ? -5.030 2.536 1.738 1.00 98.81 88 ILE A CA 1
ATOM 628 C C . ILE A 1 88 ? -6.049 1.455 1.385 1.00 98.81 88 ILE A C 1
ATOM 630 O O . ILE A 1 88 ? -6.899 1.089 2.202 1.00 98.81 88 ILE A O 1
ATOM 634 N N . VAL A 1 89 ? -5.896 0.862 0.202 1.00 98.88 89 VAL A N 1
ATOM 635 C CA . VAL A 1 89 ? -6.658 -0.307 -0.245 1.00 98.88 89 VAL A CA 1
ATOM 636 C C . VAL A 1 89 ? -5.704 -1.443 -0.602 1.00 98.88 89 VAL A C 1
ATOM 638 O O . VAL A 1 89 ? -4.853 -1.290 -1.474 1.00 98.88 89 VAL A O 1
ATOM 641 N N . VAL A 1 90 ? -5.865 -2.604 0.036 1.00 98.69 90 VAL A N 1
ATOM 642 C CA . VAL A 1 90 ? -5.011 -3.778 -0.210 1.00 98.69 90 VAL A CA 1
ATOM 643 C C . VAL A 1 90 ? -5.843 -5.036 -0.450 1.00 98.69 90 VAL A C 1
ATOM 645 O O . VAL A 1 90 ? -6.737 -5.355 0.336 1.00 98.69 90 VAL A O 1
ATOM 648 N N . GLU A 1 91 ? -5.509 -5.780 -1.502 1.00 98.50 91 GLU A N 1
ATOM 649 C CA . GLU A 1 91 ? -5.926 -7.172 -1.715 1.00 98.50 91 GLU A CA 1
ATOM 650 C C . GLU A 1 91 ? -4.683 -8.074 -1.638 1.00 98.50 91 GLU A C 1
ATOM 652 O O . GLU A 1 91 ? -3.781 -7.954 -2.468 1.00 98.50 91 GLU A O 1
ATOM 657 N N . GLY A 1 92 ? -4.608 -8.954 -0.631 1.00 95.69 92 GLY A N 1
ATOM 658 C CA . GLY A 1 92 ? -3.424 -9.789 -0.412 1.00 95.69 92 GLY A CA 1
ATOM 659 C C . GLY A 1 92 ? -3.521 -10.813 0.716 1.00 95.69 92 GLY A C 1
ATOM 660 O O . GLY A 1 92 ? -4.193 -10.590 1.714 1.00 95.69 92 GLY A O 1
ATOM 661 N N . ASP A 1 93 ? -2.823 -11.947 0.606 1.00 96.19 93 ASP A N 1
ATOM 662 C CA . ASP A 1 93 ? -2.893 -13.036 1.596 1.00 96.19 93 ASP A CA 1
ATOM 663 C C . ASP A 1 93 ? -2.325 -12.632 2.975 1.00 96.19 93 ASP A C 1
ATOM 665 O O . ASP A 1 93 ? -2.852 -13.038 4.017 1.00 96.19 93 ASP A O 1
ATOM 669 N N . SER A 1 94 ? -1.221 -11.882 3.003 1.00 98.00 94 SER A N 1
ATOM 670 C CA . SER A 1 94 ? -0.530 -11.420 4.214 1.00 98.00 94 SER A CA 1
ATOM 671 C C . SER A 1 94 ? -0.257 -9.921 4.137 1.00 98.00 94 SER A C 1
ATOM 673 O O . SER A 1 94 ? 0.554 -9.492 3.322 1.00 98.00 94 SER A O 1
ATOM 675 N N . VAL A 1 95 ? -0.906 -9.144 5.002 1.00 98.75 95 VAL A N 1
ATOM 676 C CA . VAL A 1 95 ? -0.878 -7.676 4.975 1.00 98.75 95 VAL A CA 1
ATOM 677 C C . VAL A 1 95 ? -0.444 -7.129 6.336 1.00 98.75 95 VAL A C 1
ATOM 679 O O . VAL A 1 95 ? -1.046 -7.476 7.355 1.00 98.75 95 VAL A O 1
ATOM 682 N N . ASP A 1 96 ? 0.579 -6.275 6.342 1.00 98.81 96 ASP A N 1
ATOM 683 C CA . ASP A 1 96 ? 1.021 -5.469 7.487 1.00 98.81 96 ASP A CA 1
ATOM 684 C C . ASP A 1 96 ? 0.933 -3.984 7.102 1.00 98.81 96 ASP A C 1
ATOM 686 O O . ASP A 1 96 ? 1.477 -3.570 6.077 1.00 98.81 96 ASP A O 1
ATOM 690 N N . ILE A 1 97 ? 0.180 -3.194 7.870 1.00 98.81 97 ILE A N 1
ATOM 691 C CA . ILE A 1 97 ? -0.006 -1.760 7.623 1.00 98.81 97 ILE A CA 1
ATOM 692 C C . ILE A 1 97 ? 0.269 -0.986 8.908 1.00 98.81 97 ILE A C 1
ATOM 694 O O . ILE A 1 97 ? -0.401 -1.184 9.925 1.00 98.81 97 ILE A O 1
ATOM 698 N N . VAL A 1 98 ? 1.184 -0.022 8.836 1.00 98.75 98 VAL A N 1
ATOM 699 C CA . VAL A 1 98 ? 1.465 0.933 9.911 1.00 98.75 98 VAL A CA 1
ATOM 700 C C . VAL A 1 98 ? 1.247 2.354 9.405 1.00 98.75 98 VAL A C 1
ATOM 702 O O . VAL A 1 98 ? 1.911 2.794 8.470 1.00 98.75 98 VAL A O 1
ATOM 705 N N . VAL A 1 99 ? 0.344 3.093 10.049 1.00 98.38 99 VAL A N 1
ATOM 706 C CA . VAL A 1 99 ? 0.042 4.486 9.694 1.00 98.38 99 VAL A CA 1
ATOM 707 C C . VAL A 1 99 ? 0.158 5.400 10.911 1.00 98.38 99 VAL A C 1
ATOM 709 O O . VAL A 1 99 ? -0.483 5.155 11.932 1.00 98.38 99 VAL A O 1
ATOM 712 N N . GLU A 1 100 ? 0.923 6.482 10.788 1.00 97.62 100 GLU A N 1
ATOM 713 C CA . GLU A 1 100 ? 0.877 7.643 11.687 1.00 97.62 100 GLU A CA 1
ATOM 714 C C . GLU A 1 100 ? 0.204 8.805 10.941 1.00 97.62 100 GLU A C 1
ATOM 716 O O . GLU A 1 100 ? 0.755 9.297 9.958 1.00 97.62 100 GLU A O 1
ATOM 721 N N . GLY A 1 101 ? -0.993 9.230 11.367 1.00 94.38 101 GLY A N 1
ATOM 722 C CA . GLY A 1 101 ? -1.759 10.238 10.628 1.00 94.38 101 GLY A CA 1
ATOM 723 C C . GLY A 1 101 ? -3.055 10.737 11.263 1.00 94.38 101 GLY A C 1
ATOM 724 O O . GLY A 1 101 ? -3.701 10.044 12.042 1.00 94.38 101 GLY A O 1
ATOM 725 N N . ASP A 1 102 ? -3.488 11.950 10.912 1.00 94.06 102 ASP A N 1
ATOM 726 C CA . ASP A 1 102 ? -4.679 12.576 11.508 1.00 94.06 102 ASP A CA 1
ATOM 727 C C . ASP A 1 102 ? -5.997 11.937 11.018 1.00 94.06 102 ASP A C 1
ATOM 729 O O . ASP A 1 102 ? -6.959 11.784 11.783 1.00 94.06 102 ASP A O 1
ATOM 733 N N . SER A 1 103 ? -6.083 11.604 9.727 1.00 96.31 103 SER A N 1
ATOM 734 C CA . SER A 1 103 ? -7.275 11.045 9.073 1.00 96.31 103 SER A CA 1
ATOM 735 C C . SER A 1 103 ? -6.913 9.844 8.208 1.00 96.31 103 SER A C 1
ATOM 737 O O . SER A 1 103 ? -6.337 10.012 7.138 1.00 96.31 103 SER A O 1
ATOM 739 N N . VAL A 1 104 ? -7.291 8.650 8.659 1.00 98.19 104 VAL A N 1
ATOM 740 C CA . VAL A 1 104 ? -6.909 7.378 8.034 1.00 98.19 104 VAL A CA 1
ATOM 741 C C . VAL A 1 104 ? -8.150 6.595 7.590 1.00 98.19 104 VAL A C 1
ATOM 743 O O . VAL A 1 104 ? -9.077 6.409 8.383 1.00 98.19 104 VAL A O 1
ATOM 746 N N . ASP A 1 105 ? -8.167 6.128 6.344 1.00 98.62 105 ASP A N 1
ATOM 747 C CA . ASP A 1 105 ? -9.120 5.149 5.804 1.00 98.62 105 ASP A CA 1
ATOM 748 C C . ASP A 1 105 ? -8.332 3.937 5.285 1.00 98.62 105 ASP A C 1
ATOM 750 O O . ASP A 1 105 ? -7.386 4.091 4.515 1.00 98.62 105 ASP A O 1
ATOM 754 N N . ILE A 1 106 ? -8.660 2.738 5.767 1.00 98.69 106 ILE A N 1
ATOM 755 C CA . ILE A 1 106 ? -7.981 1.497 5.379 1.00 98.69 106 ILE A CA 1
ATOM 756 C C . ILE A 1 106 ? -9.021 0.438 5.017 1.00 98.69 106 ILE A C 1
ATOM 758 O O . ILE A 1 106 ? -9.874 0.070 5.834 1.00 98.69 106 ILE A O 1
ATOM 762 N N . VAL A 1 107 ? -8.892 -0.133 3.821 1.00 98.81 107 VAL A N 1
ATOM 763 C CA . VAL A 1 107 ? -9.678 -1.276 3.353 1.00 98.81 107 VAL A CA 1
ATOM 764 C C . VAL A 1 107 ? -8.745 -2.422 2.975 1.00 98.81 107 VAL A C 1
ATOM 766 O O . VAL A 1 107 ? -7.914 -2.280 2.087 1.00 98.81 107 VAL A O 1
ATOM 769 N N . VAL A 1 108 ? -8.906 -3.579 3.618 1.00 98.62 108 VAL A N 1
ATOM 770 C CA . VAL A 1 108 ? -8.080 -4.766 3.344 1.00 98.62 108 VAL A CA 1
ATOM 771 C C . VAL A 1 108 ? -8.945 -6.001 3.103 1.00 98.62 108 VAL A C 1
ATOM 773 O O . VAL A 1 108 ? -9.825 -6.316 3.909 1.00 98.62 108 VAL A O 1
ATOM 776 N N . GLU A 1 109 ? -8.660 -6.733 2.028 1.00 98.44 109 GLU A N 1
ATOM 777 C CA . GLU A 1 109 ? -9.110 -8.111 1.807 1.00 98.44 109 GLU A CA 1
ATOM 778 C C . GLU A 1 109 ? -7.892 -9.043 1.882 1.00 98.44 109 GLU A C 1
ATOM 780 O O . GLU A 1 109 ? -6.983 -8.933 1.063 1.00 98.44 109 GLU A O 1
ATOM 785 N N . GLY A 1 110 ? -7.847 -9.935 2.880 1.00 95.62 110 GLY A N 1
ATOM 786 C CA . GLY A 1 110 ? -6.677 -10.787 3.095 1.00 95.62 110 GLY A CA 1
ATOM 787 C C . GLY A 1 110 ? -6.784 -11.831 4.200 1.00 95.62 110 GLY A C 1
ATOM 788 O O . GLY A 1 110 ? -7.497 -11.654 5.184 1.00 95.62 110 GLY A O 1
ATOM 789 N N . ASP A 1 111 ? -6.053 -12.940 4.078 1.00 96.75 111 ASP A N 1
ATOM 790 C CA . ASP A 1 111 ? -6.128 -14.060 5.028 1.00 96.75 111 ASP A CA 1
ATOM 791 C C . ASP A 1 111 ? -5.538 -13.706 6.409 1.00 96.75 111 ASP A C 1
ATOM 793 O O . ASP A 1 111 ? -6.101 -14.081 7.447 1.00 96.75 111 ASP A O 1
ATOM 797 N N . SER A 1 112 ? -4.397 -13.010 6.435 1.00 98.12 112 SER A N 1
ATOM 798 C CA . SER A 1 112 ? -3.677 -12.588 7.645 1.00 98.12 112 SER A CA 1
ATOM 799 C C . SER A 1 112 ? -3.370 -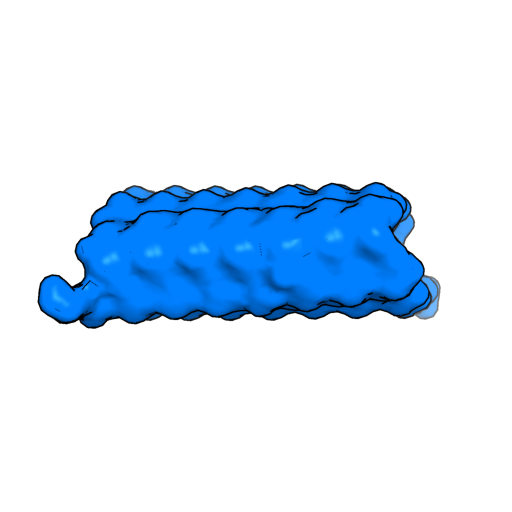11.094 7.595 1.00 98.12 112 SER A C 1
ATOM 801 O O . SER A 1 112 ? -2.550 -10.670 6.792 1.00 98.12 112 SER A O 1
ATOM 803 N N . VAL A 1 113 ? -4.003 -10.314 8.468 1.00 98.69 113 VAL A N 1
ATOM 804 C CA . VAL A 1 113 ? -3.939 -8.848 8.460 1.00 98.69 113 VAL A CA 1
ATOM 805 C C . VAL A 1 113 ? -3.514 -8.330 9.835 1.00 98.69 113 VAL A C 1
ATOM 807 O O . VAL A 1 113 ? -4.149 -8.671 10.838 1.00 98.69 113 VAL A O 1
ATOM 810 N N . ASP A 1 114 ? -2.466 -7.511 9.872 1.00 98.75 114 ASP A N 1
ATOM 811 C CA . ASP A 1 114 ? -2.040 -6.713 11.028 1.00 98.75 114 ASP A CA 1
ATOM 812 C C . ASP A 1 114 ? -2.092 -5.228 10.645 1.00 98.75 114 ASP A C 1
ATOM 814 O O . ASP A 1 114 ? -1.562 -4.829 9.610 1.00 98.75 114 ASP A O 1
ATOM 818 N N . ILE A 1 115 ? -2.801 -4.417 11.431 1.00 98.69 115 ILE A N 1
ATOM 819 C CA . ILE A 1 115 ? -2.944 -2.979 11.185 1.00 98.69 115 ILE A CA 1
ATOM 820 C C . ILE A 1 115 ? -2.668 -2.217 12.475 1.00 98.69 115 ILE A C 1
ATOM 822 O O . ILE A 1 115 ? -3.348 -2.413 13.489 1.00 98.69 115 ILE A O 1
ATOM 826 N N . VAL A 1 116 ? -1.740 -1.267 12.412 1.00 98.62 116 VAL A N 1
ATOM 827 C CA . VAL A 1 116 ? -1.460 -0.304 13.475 1.00 98.62 116 VAL A CA 1
ATOM 828 C C . VAL A 1 116 ? -1.705 1.106 12.955 1.00 98.62 116 VAL A C 1
ATOM 830 O O . VAL A 1 116 ? -1.080 1.538 11.995 1.00 98.62 116 VAL A O 1
ATOM 833 N N . VAL A 1 117 ? -2.593 1.845 13.618 1.00 98.12 117 VAL A N 1
ATOM 834 C CA . VAL A 1 117 ? -2.854 3.257 13.316 1.00 98.12 117 VAL A CA 1
ATOM 835 C C . VAL A 1 117 ? -2.636 4.106 14.563 1.00 98.12 117 VAL A C 1
ATOM 837 O O . VAL A 1 117 ? -3.271 3.870 15.594 1.00 98.12 117 VAL A O 1
ATOM 840 N N . GLU A 1 118 ? -1.772 5.112 14.464 1.00 97.06 118 GLU A N 1
ATOM 841 C CA . GLU A 1 118 ? -1.605 6.178 15.454 1.00 97.06 118 GLU A CA 1
ATOM 842 C C . GLU A 1 118 ? -2.165 7.486 14.876 1.00 97.06 118 GLU A C 1
ATOM 844 O O . GLU A 1 118 ? -1.669 7.980 13.867 1.00 97.06 118 GLU A O 1
ATOM 849 N N . GLY A 1 119 ? -3.227 8.041 15.474 1.00 92.94 119 GLY A N 1
ATOM 850 C CA . GLY A 1 119 ? -3.943 9.141 14.826 1.00 92.94 119 GLY A CA 1
ATOM 851 C C . GLY A 1 119 ? -5.197 9.671 15.511 1.00 92.94 119 GLY A C 1
ATOM 852 O O . GLY A 1 119 ? -5.716 9.093 16.466 1.00 92.94 119 GLY A O 1
ATOM 853 N N . ASP A 1 120 ? -5.727 10.777 14.991 1.00 92.12 120 ASP A N 1
ATOM 854 C CA . ASP A 1 120 ? -6.946 11.411 15.513 1.00 92.12 120 ASP A CA 1
ATOM 855 C C . ASP A 1 120 ? -8.228 10.679 15.066 1.00 92.12 120 ASP A C 1
ATOM 857 O O . ASP A 1 120 ? -9.210 10.595 15.818 1.00 92.12 120 ASP A O 1
ATOM 861 N N . SER A 1 121 ? -8.253 10.156 13.837 1.00 93.69 121 SER A N 1
ATOM 862 C CA . SER A 1 121 ? -9.410 9.461 13.271 1.00 93.69 121 SER A CA 1
ATOM 863 C C . SER A 1 121 ? -9.020 8.344 12.307 1.00 93.69 121 SER A C 1
ATOM 865 O O . SER A 1 121 ? -8.190 8.542 11.429 1.00 93.69 121 SER A O 1
ATOM 867 N N . ALA A 1 122 ? -9.667 7.185 12.462 1.00 96.62 122 ALA A N 1
ATOM 868 C CA . ALA A 1 122 ? -9.468 6.015 11.614 1.00 96.62 122 ALA A CA 1
ATOM 869 C C . ALA A 1 122 ? -10.814 5.353 11.263 1.00 96.62 122 ALA A C 1
ATOM 871 O O . ALA A 1 122 ? -11.632 5.105 12.161 1.00 96.62 122 ALA A O 1
ATOM 872 N N . ASP A 1 123 ? -11.032 5.060 9.981 1.00 97.94 123 ASP A N 1
ATOM 873 C CA . ASP A 1 123 ? -12.030 4.105 9.486 1.00 97.94 123 ASP A CA 1
ATOM 874 C C . ASP A 1 123 ? -11.283 2.895 8.912 1.00 97.94 123 ASP A C 1
ATOM 876 O O . ASP A 1 123 ? -10.345 3.051 8.142 1.00 97.94 123 ASP A O 1
ATOM 880 N N . ILE A 1 124 ? -11.625 1.689 9.369 1.00 98.12 124 ILE A N 1
ATOM 881 C CA . ILE A 1 124 ? -10.889 0.470 9.016 1.00 98.12 124 ILE A CA 1
ATOM 882 C C . ILE A 1 124 ? -11.893 -0.640 8.718 1.00 98.12 124 ILE A C 1
ATOM 884 O O . ILE A 1 124 ? -12.689 -1.034 9.583 1.00 98.12 124 ILE A O 1
ATOM 888 N N . VAL A 1 125 ? -11.828 -1.180 7.504 1.00 98.31 125 VAL A N 1
ATOM 889 C CA . VAL A 1 125 ? -12.638 -2.305 7.038 1.00 98.31 125 VAL A CA 1
ATOM 890 C C . VAL A 1 125 ? -11.714 -3.440 6.621 1.00 98.31 125 VAL A C 1
ATOM 892 O O . VAL A 1 125 ? -10.930 -3.297 5.694 1.00 98.31 125 VAL A O 1
ATOM 895 N N . VAL A 1 126 ? -11.843 -4.591 7.280 1.00 97.94 126 VAL A N 1
ATOM 896 C CA . VAL A 1 126 ? -11.051 -5.784 6.954 1.00 97.94 126 VAL A CA 1
ATOM 897 C C . VAL A 1 126 ? -11.964 -6.978 6.704 1.00 97.94 126 VAL A C 1
ATOM 899 O O . VAL A 1 126 ? -12.815 -7.302 7.544 1.00 97.94 126 VAL A O 1
ATOM 902 N N . GLU A 1 127 ? -11.771 -7.652 5.572 1.00 97.31 127 GLU A N 1
ATOM 903 C CA . GLU A 1 127 ? -12.303 -8.985 5.286 1.00 97.31 127 GLU A CA 1
ATOM 904 C C . GLU A 1 127 ? -11.151 -9.994 5.315 1.00 97.31 127 GLU A C 1
ATOM 906 O O . GLU A 1 127 ? -10.271 -9.961 4.465 1.00 97.31 127 GLU A O 1
ATOM 911 N N . GLY A 1 128 ? -11.140 -10.875 6.320 1.00 94.12 128 GLY A N 1
ATOM 912 C CA . GLY A 1 128 ? -10.031 -11.801 6.523 1.00 94.12 128 GLY A CA 1
ATOM 913 C C . GLY A 1 128 ? -10.253 -12.857 7.598 1.00 94.12 128 GLY A C 1
ATOM 914 O O . GLY A 1 128 ? -11.177 -12.758 8.415 1.00 94.12 128 GLY A O 1
ATOM 915 N N . ASP A 1 129 ? -9.393 -13.875 7.606 1.00 95.31 129 ASP A N 1
ATOM 916 C CA . ASP A 1 129 ? -9.470 -15.010 8.533 1.00 95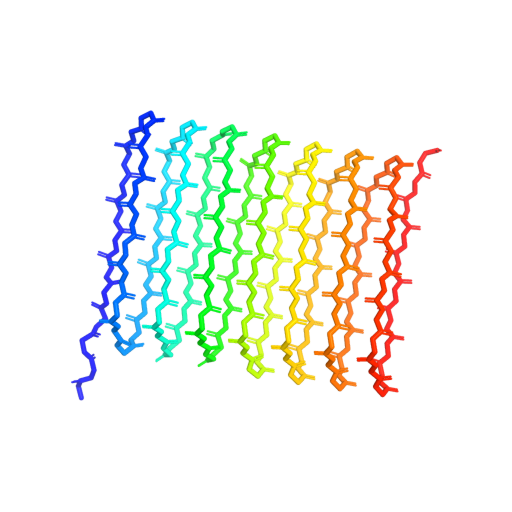.31 129 ASP A CA 1
ATOM 917 C C . ASP A 1 129 ? -8.793 -14.709 9.884 1.00 95.31 129 ASP A C 1
ATOM 919 O O . ASP A 1 129 ? -9.317 -15.072 10.947 1.00 95.31 129 ASP A O 1
ATOM 923 N N . SER A 1 130 ? -7.630 -14.052 9.858 1.00 97.44 130 SER A N 1
ATOM 924 C CA . SER A 1 130 ? -6.819 -13.704 11.031 1.00 97.44 130 SER A CA 1
ATOM 925 C C . SER A 1 130 ? -6.498 -12.213 11.026 1.00 97.44 130 SER A C 1
ATOM 927 O O . SER A 1 130 ? -5.634 -11.780 10.280 1.00 97.44 130 SER A O 1
ATOM 929 N N . VAL A 1 131 ? -7.183 -11.443 11.873 1.00 98.19 131 VAL A N 1
ATOM 930 C CA . VAL A 1 131 ? -7.093 -9.976 11.888 1.00 98.19 131 VAL A CA 1
ATOM 931 C C . VAL A 1 131 ? -6.664 -9.479 13.272 1.00 98.19 131 VAL A C 1
ATOM 933 O O . VAL A 1 131 ? -7.332 -9.797 14.266 1.00 98.19 131 VAL A O 1
ATOM 936 N N . ASP A 1 132 ? -5.583 -8.700 13.330 1.00 98.31 132 ASP A N 1
ATOM 937 C CA . ASP A 1 132 ? -5.182 -7.874 14.477 1.00 98.31 132 ASP A CA 1
ATOM 938 C C . ASP A 1 132 ? -5.222 -6.392 14.076 1.00 98.31 132 ASP A C 1
ATOM 940 O O . ASP A 1 132 ? -4.790 -6.022 12.991 1.00 98.31 132 ASP A O 1
ATOM 944 N N . ILE A 1 133 ? -5.828 -5.555 14.920 1.00 97.81 133 ILE A N 1
ATOM 945 C CA . ILE A 1 133 ? -5.976 -4.118 14.660 1.00 97.81 133 ILE A CA 1
ATOM 946 C C . ILE A 1 133 ? -5.736 -3.368 15.964 1.00 97.81 133 ILE A C 1
ATOM 948 O O . ILE A 1 133 ? -6.473 -3.539 16.948 1.00 97.81 133 ILE A O 1
ATOM 952 N N . VAL A 1 134 ? -4.751 -2.478 15.946 1.00 97.94 134 VAL A N 1
ATOM 953 C CA . VAL A 1 134 ? -4.446 -1.540 17.021 1.00 97.94 134 VAL A CA 1
ATOM 954 C C . VAL A 1 134 ? -4.663 -0.126 16.505 1.00 97.94 134 VAL A C 1
ATOM 956 O O . VAL A 1 134 ? -4.027 0.301 15.555 1.00 97.94 134 VAL A O 1
ATOM 959 N N . VAL A 1 135 ? -5.549 0.616 17.164 1.00 96.19 135 VAL A N 1
ATOM 960 C CA . VAL A 1 135 ? -5.725 2.051 16.918 1.00 96.19 135 VAL A CA 1
ATOM 961 C C . VAL A 1 135 ? -5.433 2.782 18.221 1.00 96.19 135 VAL A C 1
ATOM 963 O O . VAL A 1 135 ? -6.136 2.553 19.214 1.00 96.19 135 VAL A O 1
ATOM 966 N N . ASP A 1 136 ? -4.402 3.626 18.231 1.00 92.94 136 ASP A N 1
ATOM 967 C CA . ASP A 1 136 ? -4.129 4.563 19.320 1.00 92.94 136 ASP A CA 1
ATOM 968 C C . ASP A 1 136 ? -4.448 5.985 18.860 1.00 92.94 136 ASP A C 1
ATOM 970 O O . ASP A 1 136 ? -3.981 6.442 17.822 1.00 92.94 136 ASP A O 1
ATOM 974 N N . GLY A 1 137 ? -5.273 6.678 19.636 1.00 82.00 137 GLY A N 1
ATOM 975 C CA . GLY A 1 137 ? -5.693 8.039 19.329 1.00 82.00 137 GLY A CA 1
ATOM 976 C C . GLY A 1 137 ? -5.744 8.907 20.576 1.00 82.00 137 GLY A C 1
ATOM 977 O O . GLY A 1 137 ? -5.852 8.402 21.700 1.00 82.00 137 GLY A O 1
ATOM 978 N N . ALA A 1 138 ? -5.638 10.221 20.379 1.00 57.03 138 ALA A N 1
ATOM 979 C CA . ALA A 1 138 ? -5.599 1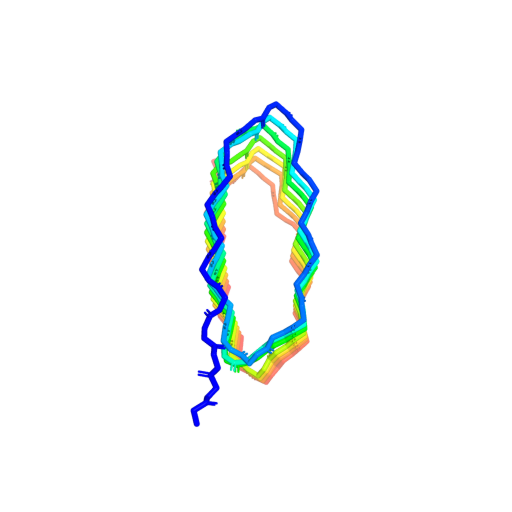1.218 21.451 1.00 57.03 138 ALA A CA 1
ATOM 980 C C . ALA A 1 138 ? -6.968 11.516 22.102 1.00 57.03 138 ALA A C 1
ATOM 982 O O . ALA A 1 138 ? -8.015 11.533 21.415 1.00 57.03 138 ALA A O 1
#

Organism: Nematostella vectensis (NCBI:txid45351)